Protein AF-A0A3P8T8Y5-F1 (afdb_monomer_lite)

Secondary structure (DSSP, 8-state):
-HHHHHHHHHHHHHHHHTT--HHHHHHHHHSTTTT-SS-TT-HHHHHHHHHHHIIIII---SEEEEES-TT--TTTTTGGGT-SEEEEE-S-HHHHHHHHHHHTT-S--SS---

InterPro domains:
  IPR000940 Methyltransferase, NNMT/PNMT/TEMT [PF01234] (9-114)
  IPR000940 Methyltransferase, NNMT/PNMT/TEMT [PS51681] (13-114)
  IPR000940 Methyltransferase, NNMT/PNMT/TEMT [PTHR10867] (7-114)
  IPR029063 S-adenosyl-L-methionine-dependent methyltransferase superfamily [G3DSA:3.40.50.150] (6-114)
  IPR029063 S-adenosyl-L-methionine-dependent methyltransferase superfamily [SSF53335] (16-109)

Structure (mmCIF, N/CA/C/O backbone):
data_AF-A0A3P8T8Y5-F1
#
_entry.id   AF-A0A3P8T8Y5-F1
#
loop_
_atom_site.group_PDB
_atom_site.id
_atom_site.type_symbol
_atom_site.label_atom_id
_atom_site.label_alt_id
_atom_site.label_comp_id
_atom_site.label_asym_id
_atom_site.label_entity_id
_atom_site.label_seq_id
_atom_site.pdbx_PDB_ins_code
_atom_site.Cartn_x
_atom_site.Cartn_y
_atom_site.Cartn_z
_atom_site.occupancy
_atom_site.B_iso_or_equiv
_atom_site.auth_seq_id
_atom_site.auth_comp_id
_atom_site.auth_asym_id
_atom_site.auth_atom_id
_atom_site.pdbx_PDB_model_num
ATOM 1 N N . MET A 1 1 ? -5.750 -19.459 -29.665 1.00 62.41 1 MET A N 1
ATOM 2 C CA . MET A 1 1 ? -5.231 -18.159 -30.163 1.00 62.41 1 MET A CA 1
ATOM 3 C C . MET A 1 1 ? -5.325 -17.097 -29.069 1.00 62.41 1 MET A C 1
ATOM 5 O O . MET A 1 1 ? -4.353 -16.383 -28.865 1.00 62.41 1 MET A O 1
ATOM 9 N N . GL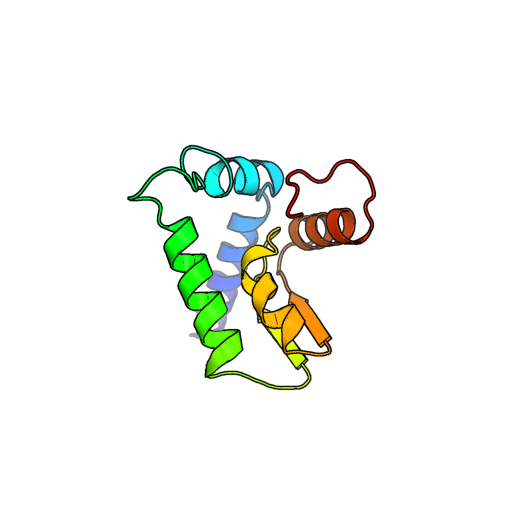U A 1 2 ? -6.429 -17.064 -28.316 1.00 72.75 2 GLU A N 1
ATOM 10 C CA . GLU A 1 2 ? -6.640 -16.181 -27.154 1.00 72.75 2 GLU A CA 1
ATOM 11 C C . GLU A 1 2 ? -5.663 -16.417 -25.993 1.00 72.75 2 GLU A C 1
ATOM 13 O O . GLU A 1 2 ? -5.116 -15.452 -25.469 1.00 72.75 2 GLU A O 1
ATOM 18 N N . ASP A 1 3 ? -5.349 -17.670 -25.645 1.00 76.62 3 ASP A N 1
ATOM 19 C CA . ASP A 1 3 ? -4.395 -17.950 -24.556 1.00 76.62 3 ASP A CA 1
ATOM 20 C C . ASP A 1 3 ? -2.999 -17.392 -24.827 1.00 76.62 3 ASP A C 1
ATOM 22 O O . ASP A 1 3 ? -2.416 -16.737 -23.969 1.00 76.62 3 ASP A O 1
ATOM 26 N N . LYS A 1 4 ? -2.511 -17.533 -26.062 1.00 74.19 4 LYS A N 1
ATOM 27 C CA . LYS A 1 4 ? -1.218 -16.981 -26.482 1.00 74.19 4 LYS A CA 1
ATOM 28 C C . LYS A 1 4 ? -1.213 -15.447 -26.461 1.00 74.19 4 LYS A C 1
ATOM 30 O O . LYS A 1 4 ? -0.201 -14.835 -26.142 1.00 74.19 4 LYS A O 1
ATOM 35 N N . ALA A 1 5 ? -2.340 -14.811 -26.789 1.00 79.31 5 ALA A N 1
ATOM 36 C CA . ALA A 1 5 ? -2.476 -13.358 -26.697 1.00 79.31 5 ALA A CA 1
ATOM 37 C C . ALA A 1 5 ? -2.470 -12.881 -25.233 1.00 79.31 5 ALA A C 1
ATOM 39 O O . ALA A 1 5 ? -1.815 -11.890 -24.912 1.00 79.31 5 ALA A O 1
ATOM 40 N N . ARG A 1 6 ? -3.136 -13.620 -24.338 1.00 82.44 6 ARG A N 1
ATOM 41 C CA . ARG A 1 6 ? -3.140 -13.364 -22.892 1.00 82.44 6 ARG A CA 1
ATOM 42 C C . ARG A 1 6 ? -1.753 -13.548 -22.273 1.00 82.44 6 ARG A C 1
ATOM 44 O O . ARG A 1 6 ? -1.306 -12.672 -21.541 1.00 82.44 6 ARG A O 1
ATOM 51 N N . GLU A 1 7 ? -1.056 -14.633 -22.602 1.00 82.19 7 GLU A N 1
ATOM 52 C CA . GLU A 1 7 ? 0.321 -14.895 -22.157 1.00 82.19 7 GLU A CA 1
ATOM 53 C C . GLU A 1 7 ? 1.278 -13.783 -22.594 1.00 82.19 7 GLU A C 1
ATOM 55 O O . GLU A 1 7 ? 2.044 -13.264 -21.780 1.00 82.19 7 GLU A O 1
ATOM 60 N N . ASN A 1 8 ? 1.174 -13.342 -23.851 1.00 86.25 8 ASN A N 1
ATOM 61 C CA . ASN A 1 8 ? 1.951 -12.213 -24.355 1.00 86.25 8 ASN A CA 1
ATOM 62 C C . ASN A 1 8 ? 1.639 -10.914 -23.593 1.00 86.25 8 ASN A C 1
ATOM 64 O O . ASN A 1 8 ? 2.551 -10.141 -23.303 1.00 86.25 8 ASN A O 1
ATOM 68 N N . GLY A 1 9 ? 0.371 -10.682 -23.235 1.00 88.44 9 GLY A N 1
ATOM 69 C CA . GLY A 1 9 ? -0.041 -9.536 -22.422 1.00 88.44 9 GLY A CA 1
ATOM 70 C C . GLY A 1 9 ? 0.552 -9.560 -21.011 1.00 88.44 9 GLY A C 1
ATOM 71 O O . GLY A 1 9 ? 1.070 -8.547 -20.542 1.00 88.44 9 GLY A O 1
ATOM 72 N N . VAL A 1 10 ? 0.545 -10.724 -20.353 1.00 89.12 10 VAL A N 1
ATOM 73 C CA . VAL A 1 10 ? 1.150 -10.902 -19.021 1.00 89.12 10 VAL A CA 1
ATOM 74 C C . VAL A 1 10 ? 2.662 -10.687 -19.074 1.00 89.12 10 VAL A C 1
ATOM 76 O O . VAL A 1 10 ? 3.205 -9.982 -18.224 1.00 89.12 10 VAL A O 1
ATOM 79 N N . ALA A 1 11 ? 3.342 -11.231 -20.086 1.00 91.38 11 ALA A N 1
ATOM 80 C CA . ALA A 1 11 ? 4.781 -11.047 -20.262 1.00 91.38 11 ALA A CA 1
ATOM 81 C C . ALA A 1 11 ? 5.154 -9.574 -20.511 1.00 91.38 11 ALA A C 1
ATOM 83 O O . ALA A 1 11 ? 6.116 -9.074 -19.926 1.00 91.38 11 ALA A O 1
ATOM 84 N N . ALA A 1 12 ? 4.373 -8.862 -21.330 1.00 92.31 12 ALA A N 1
ATOM 85 C CA . ALA A 1 12 ? 4.576 -7.437 -21.582 1.00 92.31 12 ALA A CA 1
ATOM 86 C C . ALA A 1 12 ? 4.381 -6.598 -20.308 1.00 92.31 12 ALA A C 1
ATOM 88 O O . ALA A 1 12 ? 5.219 -5.754 -19.996 1.00 92.31 12 ALA A O 1
ATOM 89 N N . MET A 1 13 ? 3.325 -6.875 -19.535 1.00 92.38 13 MET A N 1
ATOM 90 C CA . MET A 1 13 ? 3.089 -6.233 -18.239 1.00 92.38 13 MET A CA 1
ATOM 91 C C . MET A 1 13 ? 4.259 -6.482 -17.283 1.00 92.38 13 MET A C 1
ATOM 93 O O . MET A 1 13 ? 4.822 -5.529 -16.745 1.00 92.38 13 MET A O 1
ATOM 97 N N . ALA A 1 14 ? 4.688 -7.739 -17.134 1.00 92.88 14 ALA A N 1
ATOM 98 C CA . ALA A 1 14 ? 5.803 -8.089 -16.261 1.00 92.88 14 ALA A CA 1
ATOM 99 C C . ALA A 1 14 ? 7.081 -7.324 -16.641 1.00 92.88 14 ALA A C 1
ATOM 101 O O . ALA A 1 14 ? 7.755 -6.791 -15.762 1.00 92.88 14 ALA A O 1
ATOM 102 N N . ALA A 1 15 ? 7.378 -7.199 -17.940 1.00 93.19 15 ALA A N 1
ATOM 103 C CA . ALA A 1 15 ? 8.520 -6.432 -18.433 1.00 93.19 15 ALA A CA 1
ATOM 104 C C . ALA A 1 15 ? 8.425 -4.932 -18.095 1.00 93.19 15 ALA A C 1
ATOM 106 O O . ALA A 1 15 ? 9.427 -4.332 -17.705 1.00 93.19 15 ALA A O 1
ATOM 107 N N . CYS A 1 16 ? 7.236 -4.324 -18.185 1.00 93.56 16 CYS A N 1
ATOM 108 C CA . CYS A 1 16 ? 7.031 -2.922 -17.807 1.00 93.56 16 CYS A CA 1
ATOM 109 C C . CYS A 1 16 ? 7.317 -2.664 -16.320 1.00 93.56 16 CYS A C 1
ATOM 111 O O . CYS A 1 16 ? 7.888 -1.629 -15.978 1.00 93.56 16 CYS A O 1
ATOM 113 N N . TYR A 1 17 ? 6.960 -3.605 -15.445 1.00 94.44 17 TYR A N 1
ATOM 114 C CA . TYR A 1 17 ? 7.107 -3.447 -13.997 1.00 94.44 17 TYR A CA 1
ATOM 115 C C . TYR A 1 17 ? 8.488 -3.840 -13.448 1.00 94.44 17 TYR A C 1
ATOM 117 O O . TYR A 1 17 ? 8.771 -3.559 -12.286 1.00 94.44 17 TYR A O 1
ATOM 125 N N . GLN A 1 18 ? 9.387 -4.415 -14.258 1.00 92.50 18 GLN A N 1
ATOM 126 C CA . GLN A 1 18 ? 10.732 -4.810 -13.799 1.00 92.50 18 GLN A CA 1
ATOM 127 C C . GLN A 1 18 ? 11.564 -3.655 -13.224 1.00 92.50 18 GLN A C 1
ATOM 129 O O . GLN A 1 18 ? 12.420 -3.887 -12.377 1.00 92.50 18 GLN A O 1
ATOM 134 N N . LYS A 1 19 ? 11.339 -2.424 -13.694 1.00 93.50 19 LYS A N 1
ATOM 135 C CA . LYS A 1 19 ? 12.076 -1.224 -13.260 1.00 93.50 19 LYS A CA 1
ATOM 136 C C . LYS A 1 19 ? 11.299 -0.376 -12.255 1.00 93.50 19 LYS A C 1
ATOM 138 O O . LYS A 1 19 ? 11.617 0.795 -12.072 1.00 93.50 19 LYS A O 1
ATOM 143 N N . PHE A 1 20 ? 10.241 -0.930 -11.672 1.00 96.75 20 PHE A N 1
ATOM 144 C CA . PHE A 1 20 ? 9.456 -0.224 -10.676 1.00 96.75 20 PHE A CA 1
ATOM 145 C C . PHE A 1 20 ? 10.312 0.066 -9.438 1.00 96.75 20 PHE A C 1
ATOM 147 O O . PHE A 1 20 ? 10.932 -0.840 -8.881 1.00 96.75 20 PHE A O 1
ATOM 154 N N . AS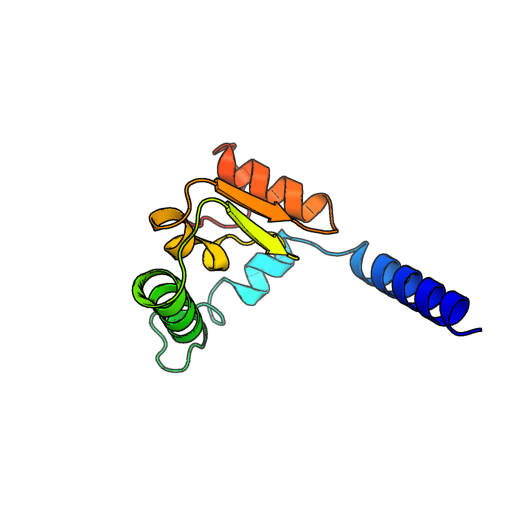P A 1 21 ? 10.313 1.325 -9.011 1.00 96.31 21 ASP A N 1
ATOM 155 C CA . ASP A 1 21 ? 10.999 1.794 -7.812 1.00 96.31 21 ASP A CA 1
ATOM 156 C C . ASP A 1 21 ? 9.951 2.153 -6.740 1.00 96.31 21 ASP A C 1
ATOM 158 O O . ASP A 1 21 ? 9.217 3.138 -6.909 1.00 96.31 21 ASP A O 1
ATOM 162 N N . PRO A 1 22 ? 9.858 1.370 -5.647 1.00 95.88 22 PRO A N 1
ATOM 163 C CA . PRO A 1 22 ? 8.934 1.638 -4.551 1.00 95.88 22 PRO A CA 1
ATOM 164 C C . PRO A 1 22 ? 9.126 3.010 -3.908 1.00 95.88 22 PRO A C 1
ATOM 166 O O . PRO A 1 22 ? 8.137 3.687 -3.635 1.00 95.88 22 PRO A O 1
ATOM 169 N N . ALA A 1 23 ? 10.370 3.449 -3.707 1.00 93.56 23 ALA A N 1
ATOM 170 C CA . ALA A 1 23 ? 10.664 4.712 -3.041 1.00 93.56 23 ALA A CA 1
ATOM 171 C C . ALA A 1 23 ? 10.218 5.892 -3.911 1.00 93.56 23 ALA A C 1
ATOM 173 O O . ALA A 1 23 ? 9.511 6.784 -3.439 1.00 93.56 23 ALA A O 1
ATOM 174 N N . ALA A 1 24 ? 10.537 5.853 -5.208 1.00 95.31 24 ALA A N 1
ATOM 175 C CA . ALA A 1 24 ? 10.082 6.868 -6.155 1.00 95.31 24 ALA A CA 1
ATOM 176 C C . ALA A 1 24 ? 8.547 6.892 -6.276 1.00 95.31 24 ALA A C 1
ATOM 178 O O . ALA A 1 24 ? 7.939 7.964 -6.333 1.00 95.31 24 ALA A O 1
ATOM 179 N N . TYR A 1 25 ? 7.902 5.720 -6.278 1.00 95.69 25 TYR A N 1
ATOM 180 C CA . TYR A 1 25 ? 6.443 5.615 -6.294 1.00 95.69 25 TYR A CA 1
ATOM 181 C C . TYR A 1 25 ? 5.803 6.216 -5.035 1.00 95.69 25 TYR A C 1
ATOM 183 O O . TYR A 1 25 ? 4.822 6.964 -5.147 1.00 95.69 25 TYR A O 1
ATOM 191 N N . LEU A 1 26 ? 6.359 5.918 -3.856 1.00 94.12 26 LEU A N 1
ATOM 192 C CA . LEU A 1 26 ? 5.902 6.449 -2.573 1.00 94.12 26 LEU A CA 1
ATOM 193 C C . LEU A 1 26 ? 6.067 7.963 -2.510 1.00 94.12 26 LEU A C 1
ATOM 195 O O . LEU A 1 26 ? 5.093 8.675 -2.264 1.00 94.12 26 LEU A O 1
ATOM 199 N N . GLN A 1 27 ? 7.262 8.454 -2.835 1.00 92.75 27 GLN A N 1
ATOM 200 C CA . GLN A 1 27 ? 7.564 9.878 -2.875 1.00 92.75 27 GLN A CA 1
ATOM 201 C C . GLN A 1 27 ? 6.605 10.616 -3.809 1.00 92.75 27 GLN A C 1
ATOM 203 O O . GLN A 1 27 ? 6.032 11.634 -3.434 1.00 92.75 27 GLN A O 1
ATOM 208 N N . TYR A 1 28 ? 6.373 10.094 -5.012 1.00 92.38 28 TYR A N 1
ATOM 209 C CA . TYR A 1 28 ? 5.538 10.776 -5.992 1.00 92.38 28 TYR A CA 1
ATOM 210 C C . TYR A 1 28 ? 4.062 10.858 -5.584 1.00 92.38 28 TYR A C 1
ATOM 212 O O . TYR A 1 28 ? 3.419 11.876 -5.835 1.00 92.38 28 TYR A O 1
ATOM 220 N N . ASN A 1 29 ? 3.504 9.798 -4.989 1.00 90.56 29 ASN A N 1
ATOM 221 C CA . ASN A 1 29 ? 2.059 9.688 -4.755 1.00 90.56 29 ASN A CA 1
ATOM 222 C C . ASN A 1 29 ? 1.619 10.019 -3.329 1.00 90.56 29 ASN A C 1
ATOM 224 O O . ASN A 1 29 ? 0.508 10.521 -3.152 1.00 90.56 29 ASN A O 1
ATOM 228 N N . TYR A 1 30 ? 2.461 9.734 -2.339 1.00 89.38 30 TYR A N 1
ATOM 229 C CA . TYR A 1 30 ? 2.094 9.742 -0.923 1.00 89.38 30 TYR A CA 1
ATOM 230 C C . TYR A 1 30 ? 2.863 10.786 -0.110 1.00 89.38 30 TYR A C 1
ATOM 232 O O . TYR A 1 30 ? 2.838 10.756 1.114 1.00 89.38 30 TYR A O 1
ATOM 240 N N . THR A 1 31 ? 3.471 11.765 -0.783 1.00 88.50 31 THR A N 1
ATOM 241 C CA . THR A 1 31 ? 4.000 12.978 -0.149 1.00 88.50 31 THR A CA 1
ATOM 242 C C . THR A 1 31 ? 3.351 14.234 -0.752 1.00 88.50 31 THR A C 1
ATOM 244 O O . THR A 1 31 ? 2.692 14.158 -1.806 1.00 88.50 31 THR A O 1
ATOM 247 N N . PRO A 1 32 ? 3.462 15.407 -0.101 1.00 86.88 32 PRO A N 1
ATOM 248 C CA . PRO A 1 32 ? 3.007 16.661 -0.685 1.00 86.88 32 PRO A CA 1
ATOM 249 C C . PRO A 1 32 ? 3.675 16.934 -2.046 1.00 86.88 32 PRO A C 1
ATOM 251 O O . PRO A 1 32 ? 4.865 16.677 -2.214 1.00 86.88 32 PRO A O 1
ATOM 254 N N . PRO A 1 33 ? 2.938 17.472 -3.034 1.00 87.19 33 PRO A N 1
ATO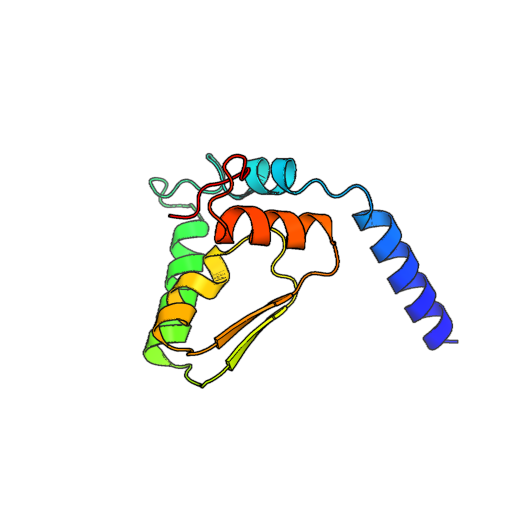M 255 C CA . PRO A 1 33 ? 1.595 18.037 -2.920 1.00 87.19 33 PRO A CA 1
ATOM 256 C C . PRO A 1 33 ? 0.460 17.030 -3.167 1.00 87.19 33 PRO A C 1
ATOM 258 O O . PRO A 1 33 ? -0.704 17.421 -3.140 1.00 87.19 33 PRO A O 1
ATOM 261 N N . ARG A 1 34 ? 0.727 15.759 -3.486 1.00 83.88 34 ARG A N 1
ATOM 262 C CA . ARG A 1 34 ? -0.353 14.814 -3.827 1.00 83.88 34 ARG A CA 1
ATOM 263 C C . ARG A 1 34 ? -1.105 14.330 -2.597 1.00 83.88 34 ARG A C 1
ATOM 265 O O . ARG A 1 34 ? -2.330 14.417 -2.579 1.00 83.88 34 ARG A O 1
ATOM 272 N N . ALA A 1 35 ? -0.371 13.898 -1.579 1.00 84.94 35 ALA A N 1
ATOM 273 C CA . ALA A 1 35 ? -0.922 13.491 -0.293 1.00 84.94 35 ALA A CA 1
ATOM 274 C C . ALA A 1 35 ? -0.759 14.599 0.747 1.00 84.94 35 ALA A C 1
ATOM 276 O O . ALA A 1 35 ? -0.091 14.443 1.763 1.00 84.94 35 ALA A O 1
ATOM 277 N N . ASP A 1 36 ? -1.363 15.747 0.456 1.00 86.12 36 ASP A N 1
ATOM 278 C CA . ASP A 1 36 ? -1.494 16.834 1.420 1.00 86.12 36 ASP A CA 1
ATOM 279 C C . ASP A 1 36 ? -2.864 16.734 2.105 1.00 86.12 36 ASP A C 1
ATOM 281 O O . ASP A 1 36 ? -3.900 16.836 1.443 1.00 86.12 36 ASP A O 1
ATOM 285 N N . PHE A 1 37 ? -2.867 16.498 3.417 1.00 82.50 37 PHE A N 1
ATOM 286 C CA . PHE A 1 37 ? -4.081 16.405 4.234 1.00 82.50 37 PHE A CA 1
ATOM 287 C C . PHE A 1 37 ? -4.654 17.773 4.617 1.00 82.50 37 PHE A C 1
ATOM 289 O O . PHE A 1 37 ? -5.833 17.865 4.955 1.00 82.50 37 PHE A O 1
ATOM 296 N N . ALA A 1 38 ? -3.856 18.842 4.549 1.00 86.00 38 ALA A N 1
ATOM 297 C CA . ALA A 1 38 ? -4.321 20.201 4.812 1.00 86.00 38 ALA A CA 1
ATOM 298 C C . ALA A 1 38 ? -5.082 20.788 3.611 1.00 86.00 38 ALA A C 1
ATOM 300 O O . ALA A 1 38 ? -5.872 21.727 3.755 1.00 86.00 38 ALA A O 1
ATOM 301 N N . ARG A 1 39 ? -4.864 20.236 2.412 1.00 85.25 39 ARG A N 1
ATOM 302 C CA . ARG A 1 39 ? -5.463 20.730 1.174 1.00 85.25 39 ARG A CA 1
ATOM 303 C C . ARG A 1 39 ? -6.868 20.157 0.948 1.00 85.25 39 ARG A C 1
ATOM 305 O O . ARG A 1 39 ? -7.058 18.948 0.848 1.00 85.25 39 ARG A O 1
ATOM 312 N N . LYS A 1 40 ? -7.862 21.040 0.799 1.00 80.62 40 LYS A N 1
ATOM 313 C CA . LYS A 1 40 ? -9.292 20.672 0.699 1.00 80.62 40 LYS A CA 1
ATOM 314 C C . LYS A 1 40 ? -9.684 19.900 -0.566 1.00 80.62 40 LYS A C 1
ATOM 316 O O . LYS A 1 40 ? -10.659 19.162 -0.533 1.00 80.62 40 LYS A O 1
ATOM 321 N N . ASP A 1 41 ? -8.969 20.086 -1.669 1.00 84.19 41 ASP A N 1
ATOM 322 C CA . ASP A 1 41 ? -9.189 19.386 -2.946 1.00 84.19 41 ASP A CA 1
ATOM 323 C C . ASP A 1 41 ? -8.318 18.119 -3.081 1.00 84.19 41 ASP A C 1
ATOM 325 O O . ASP A 1 41 ? -8.285 17.481 -4.133 1.00 84.19 41 ASP A O 1
ATOM 329 N N . SER A 1 42 ? -7.594 17.739 -2.023 1.00 84.31 42 SER A N 1
ATOM 330 C CA . SER A 1 42 ? -6.834 16.496 -1.985 1.00 84.31 42 SER A CA 1
ATOM 331 C C . SER A 1 42 ? -7.763 15.287 -2.007 1.00 84.31 42 SER A C 1
ATOM 333 O O . SER A 1 42 ? -8.718 15.191 -1.238 1.00 84.31 42 SER A O 1
ATOM 335 N N . ILE A 1 43 ? -7.450 14.315 -2.862 1.00 85.81 43 ILE A N 1
ATOM 336 C CA . ILE A 1 43 ? -8.211 13.064 -2.949 1.00 85.81 43 ILE A CA 1
ATOM 337 C C . ILE A 1 43 ? -7.897 12.101 -1.794 1.00 85.81 43 ILE A C 1
ATOM 339 O O . ILE A 1 43 ? -8.656 11.166 -1.545 1.00 85.81 43 ILE A O 1
ATOM 343 N N . VAL A 1 44 ? -6.783 12.306 -1.084 1.00 87.50 44 VAL A N 1
ATOM 344 C CA . VAL A 1 44 ? -6.310 11.373 -0.051 1.00 87.50 44 VAL A CA 1
ATOM 345 C C . VAL A 1 44 ? -7.264 11.299 1.149 1.00 87.50 44 VAL A C 1
ATOM 347 O O . VAL A 1 44 ? -7.692 10.184 1.456 1.00 87.50 44 VAL A O 1
ATOM 350 N N . PRO A 1 45 ? -7.702 12.418 1.767 1.00 89.44 45 PRO A N 1
ATOM 351 C CA . PRO A 1 45 ? -8.692 12.368 2.846 1.00 89.44 45 PRO A CA 1
ATOM 352 C C . PRO A 1 45 ? -10.003 11.694 2.428 1.00 89.44 45 PRO A C 1
ATOM 354 O O . PRO A 1 45 ? -10.558 10.898 3.181 1.00 89.44 45 PRO A O 1
ATOM 357 N N . TRP A 1 46 ? -10.474 11.959 1.203 1.00 90.25 46 TRP A N 1
ATOM 358 C CA . TRP A 1 46 ? -11.683 11.323 0.677 1.00 90.25 46 TRP A CA 1
ATOM 359 C C . TRP A 1 46 ? -11.517 9.805 0.547 1.00 90.25 46 TRP A C 1
ATOM 361 O O . TRP A 1 46 ? -12.377 9.052 1.004 1.00 90.25 46 TRP A O 1
ATOM 371 N N . LYS A 1 47 ? -10.390 9.347 -0.015 1.00 92.00 47 LYS A N 1
ATOM 372 C CA . LYS A 1 47 ? -10.097 7.918 -0.178 1.00 92.00 47 LYS A CA 1
ATOM 373 C C . LYS A 1 47 ? -10.081 7.196 1.174 1.00 92.00 47 LYS A C 1
ATOM 375 O O . LYS A 1 47 ? -10.694 6.140 1.307 1.00 92.00 47 LYS A O 1
ATOM 380 N N . LEU A 1 48 ? -9.432 7.788 2.176 1.00 93.12 48 LEU A N 1
ATOM 381 C CA . LEU A 1 48 ? -9.364 7.231 3.528 1.00 93.12 48 LEU A CA 1
ATOM 382 C C . LEU A 1 48 ? -10.734 7.201 4.210 1.00 93.12 48 LEU A C 1
ATOM 384 O O . LEU A 1 48 ? -11.091 6.189 4.799 1.00 93.12 48 LEU A O 1
ATOM 388 N N . ALA A 1 49 ? -11.540 8.256 4.066 1.00 93.56 49 ALA A N 1
ATOM 389 C CA . ALA A 1 49 ? -12.893 8.294 4.621 1.00 93.56 49 ALA A CA 1
ATOM 390 C C . ALA A 1 49 ? -13.831 7.251 3.987 1.00 93.56 49 ALA A C 1
ATOM 392 O O . ALA A 1 49 ? -14.733 6.737 4.647 1.00 93.56 49 ALA A O 1
ATOM 393 N N . CYS A 1 50 ? -13.656 6.938 2.701 1.00 95.38 50 CYS A N 1
ATOM 394 C CA . CYS A 1 50 ? -14.394 5.859 2.045 1.00 95.38 50 CYS A CA 1
ATOM 395 C C . CYS A 1 50 ? -14.002 4.483 2.591 1.00 95.38 50 CYS A C 1
ATOM 397 O O . CYS A 1 50 ? -14.888 3.704 2.927 1.00 95.38 50 CYS A O 1
ATOM 399 N N . LEU A 1 51 ? -12.701 4.206 2.713 1.00 95.75 51 LEU A N 1
ATOM 400 C CA . LEU A 1 51 ? -12.209 2.939 3.261 1.00 95.75 51 LEU A CA 1
ATOM 401 C C . LEU A 1 51 ? -12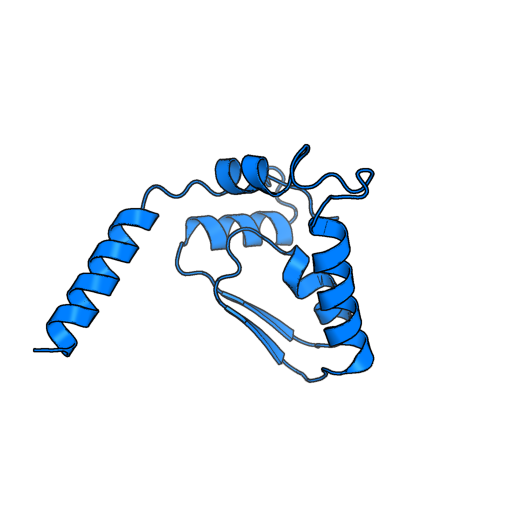.632 2.756 4.719 1.00 95.75 51 LEU A C 1
ATOM 403 O O . LEU A 1 51 ? -13.133 1.696 5.073 1.00 95.75 51 LEU A O 1
ATOM 407 N N . HIS A 1 52 ? -12.487 3.803 5.534 1.00 95.88 52 HIS A N 1
ATOM 408 C CA . HIS A 1 52 ? -12.886 3.779 6.935 1.00 95.88 52 HIS A CA 1
ATOM 409 C C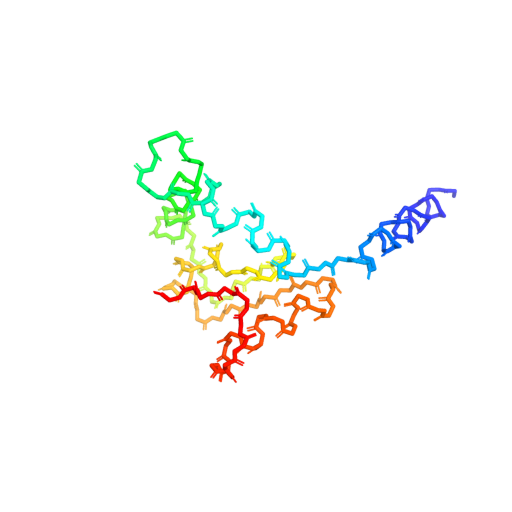 . HIS A 1 52 ? -14.353 3.386 7.089 1.00 95.88 52 HIS A C 1
ATOM 411 O O . HIS A 1 52 ? -14.634 2.379 7.725 1.00 95.88 52 HIS A O 1
ATOM 417 N N . ARG A 1 53 ? -15.262 4.105 6.416 1.00 96.44 53 ARG A N 1
ATOM 418 C CA . ARG A 1 53 ? -16.701 3.807 6.468 1.00 96.44 53 ARG A CA 1
ATOM 419 C C . ARG A 1 53 ? -17.018 2.390 6.007 1.00 96.44 53 ARG A C 1
ATOM 421 O O . ARG A 1 53 ? -17.745 1.688 6.695 1.00 96.44 53 ARG A O 1
ATOM 428 N N . ALA A 1 54 ? -16.436 1.951 4.889 1.00 95.25 54 ALA A N 1
ATOM 429 C CA . ALA A 1 54 ? -16.678 0.604 4.377 1.00 95.25 54 ALA A CA 1
ATOM 430 C C . ALA A 1 54 ? -16.294 -0.476 5.403 1.00 95.25 54 ALA A C 1
ATOM 432 O O . ALA A 1 54 ? -17.064 -1.406 5.629 1.00 95.25 54 ALA A O 1
ATOM 433 N N . PHE A 1 55 ? -15.135 -0.338 6.055 1.00 95.56 55 PHE A N 1
ATOM 434 C CA . PHE A 1 55 ? -14.695 -1.293 7.071 1.00 95.56 55 PHE A CA 1
ATOM 435 C C . PHE A 1 55 ? -15.496 -1.198 8.373 1.00 95.56 55 PHE A C 1
ATOM 437 O O . PHE A 1 55 ? -15.765 -2.224 8.981 1.00 95.56 55 PHE A O 1
ATOM 444 N N . THR A 1 56 ? -15.904 -0.006 8.810 1.00 91.31 56 THR A N 1
ATOM 445 C CA . THR A 1 56 ? -16.590 0.145 10.103 1.00 91.31 56 THR A CA 1
ATOM 446 C C . THR A 1 56 ? -18.096 -0.085 10.047 1.00 91.31 56 THR A C 1
ATOM 448 O O . THR A 1 56 ? -18.690 -0.392 11.078 1.00 91.31 56 THR A O 1
ATOM 451 N N . GLU A 1 57 ? -18.728 0.107 8.889 1.00 94.62 57 GLU A N 1
ATOM 452 C CA . GLU A 1 57 ? -20.192 0.073 8.761 1.00 94.62 57 GLU A CA 1
ATOM 453 C C . GLU A 1 57 ? -20.694 -1.181 8.034 1.00 94.62 57 GLU A C 1
ATOM 455 O O . GLU A 1 57 ? -21.686 -1.770 8.460 1.00 94.62 57 GLU A O 1
ATOM 460 N N . ASP A 1 58 ? -20.005 -1.622 6.976 1.00 92.19 58 ASP A N 1
ATOM 461 C CA . ASP A 1 58 ? -20.578 -2.574 6.013 1.00 92.19 58 ASP A CA 1
ATOM 462 C C . ASP A 1 58 ? -19.843 -3.920 5.931 1.00 92.19 58 ASP A C 1
ATOM 464 O O . ASP A 1 58 ? -20.429 -4.927 5.523 1.00 92.19 58 ASP A O 1
ATOM 468 N N . VAL A 1 59 ? -18.552 -3.964 6.274 1.00 92.50 59 VAL A N 1
ATOM 469 C CA . VAL A 1 59 ? -17.680 -5.108 5.969 1.00 92.50 59 VAL A CA 1
ATOM 470 C C . VAL A 1 59 ? -17.053 -5.675 7.237 1.00 92.50 59 VAL A C 1
ATOM 472 O O . VAL A 1 59 ? -16.357 -4.976 7.956 1.00 92.50 59 VAL A O 1
ATOM 475 N N . SER A 1 60 ? -17.226 -6.978 7.474 1.00 93.00 60 SER A N 1
ATOM 476 C CA . SER A 1 60 ? -16.575 -7.701 8.574 1.00 93.00 60 SER A CA 1
ATOM 477 C C . SER A 1 60 ? -16.173 -9.117 8.163 1.00 93.00 60 SER A C 1
ATOM 479 O O . SER A 1 60 ? -16.661 -9.657 7.167 1.00 93.00 60 SER A O 1
ATOM 481 N N . GLY A 1 61 ? -15.267 -9.725 8.925 1.00 94.69 61 GLY A N 1
ATOM 482 C CA . GLY A 1 61 ? -14.820 -11.095 8.704 1.00 94.69 61 GLY A CA 1
ATOM 483 C C . GLY A 1 61 ? -13.546 -11.417 9.476 1.00 94.69 61 GLY A C 1
ATOM 484 O O . GLY A 1 61 ? -13.021 -10.590 10.211 1.00 94.69 61 GLY A O 1
ATOM 485 N N . ASP A 1 62 ? -13.039 -12.635 9.299 1.00 97.00 62 ASP A N 1
ATOM 486 C CA . ASP A 1 62 ? -11.821 -13.087 9.985 1.00 97.00 62 ASP A CA 1
ATOM 487 C C . ASP A 1 62 ? -10.540 -12.756 9.198 1.00 97.00 62 ASP A C 1
ATOM 489 O O . ASP A 1 62 ? -9.509 -12.411 9.775 1.00 97.00 62 ASP A O 1
ATOM 493 N N . LEU A 1 63 ? -10.616 -12.818 7.864 1.00 97.69 63 LEU A N 1
ATOM 494 C CA . LEU A 1 63 ? -9.481 -12.666 6.957 1.00 97.69 63 LEU A CA 1
ATOM 495 C C . LEU A 1 63 ? -9.759 -11.622 5.869 1.00 97.69 63 LEU A C 1
ATOM 497 O O . LEU A 1 63 ? -10.709 -11.767 5.099 1.00 97.69 63 LEU A O 1
ATOM 501 N N . LEU A 1 64 ? -8.862 -10.644 5.747 1.00 97.81 64 LEU A N 1
ATOM 502 C CA . LEU A 1 64 ? -8.786 -9.698 4.635 1.00 97.81 64 LEU A CA 1
ATOM 503 C C . LEU A 1 64 ? -7.573 -10.023 3.755 1.00 97.81 64 LEU A C 1
ATOM 505 O O . LEU A 1 64 ? -6.463 -10.198 4.258 1.00 97.81 64 LEU A O 1
ATOM 509 N N . VAL A 1 65 ? -7.770 -10.082 2.437 1.00 98.06 65 VAL A N 1
ATOM 510 C CA . VAL A 1 65 ? -6.682 -10.243 1.461 1.00 98.06 65 VAL A CA 1
ATOM 511 C C . VAL A 1 65 ? -6.652 -9.019 0.555 1.00 98.06 65 VAL A C 1
ATOM 513 O O . VAL A 1 65 ? -7.579 -8.802 -0.221 1.00 98.06 65 VAL A O 1
ATOM 516 N N . ASP A 1 66 ? -5.585 -8.233 0.657 1.00 98.06 66 ASP A N 1
ATOM 517 C CA . ASP A 1 66 ? -5.335 -7.083 -0.207 1.00 98.06 66 ASP A CA 1
ATOM 518 C C . ASP A 1 66 ? -4.557 -7.519 -1.455 1.00 98.06 66 ASP A C 1
ATOM 520 O O . ASP A 1 66 ? -3.522 -8.191 -1.367 1.00 98.06 66 ASP A O 1
ATOM 524 N N . ILE A 1 67 ? -5.080 -7.170 -2.629 1.00 98.06 67 ILE A N 1
ATOM 525 C CA . ILE A 1 67 ? -4.575 -7.628 -3.925 1.00 98.06 67 ILE A CA 1
ATOM 526 C C . ILE A 1 67 ? -3.866 -6.484 -4.636 1.00 98.06 67 ILE A C 1
ATOM 528 O O . ILE A 1 67 ? -4.507 -5.543 -5.095 1.00 98.06 67 ILE A O 1
ATOM 532 N N . GLY A 1 68 ? -2.547 -6.606 -4.792 1.00 97.19 68 GLY A N 1
ATOM 533 C CA . GLY A 1 68 ? -1.737 -5.550 -5.397 1.00 97.19 68 GLY A CA 1
ATOM 534 C C . GLY A 1 68 ? -1.516 -4.389 -4.433 1.00 97.19 68 GLY A C 1
ATOM 535 O O . GLY A 1 68 ? -1.698 -3.231 -4.805 1.00 97.19 68 GLY A O 1
ATOM 536 N N . SER A 1 69 ? -1.116 -4.713 -3.203 1.00 97.56 69 SER A N 1
ATOM 537 C CA . SER A 1 69 ? -0.829 -3.759 -2.132 1.00 97.56 69 SER A CA 1
ATOM 538 C C . SER A 1 69 ? 0.221 -2.720 -2.518 1.00 97.56 69 SER A C 1
ATOM 540 O O . SER A 1 69 ? 0.276 -1.645 -1.922 1.00 97.56 69 SER A O 1
ATOM 542 N N . GLY A 1 70 ? 1.098 -3.032 -3.478 1.00 97.25 70 GLY A N 1
ATOM 543 C CA . GLY A 1 70 ? 2.273 -2.224 -3.750 1.00 97.25 70 GLY A CA 1
ATOM 544 C C . GLY A 1 70 ? 3.136 -2.082 -2.491 1.00 97.25 70 GLY A C 1
ATOM 545 O O . GLY A 1 70 ? 3.171 -2.983 -1.652 1.00 97.25 70 GLY A O 1
ATOM 546 N N . PRO A 1 71 ? 3.841 -0.955 -2.336 1.00 96.69 71 PRO A N 1
ATOM 547 C CA . PRO A 1 71 ? 4.584 -0.647 -1.121 1.00 96.69 71 PRO A CA 1
ATOM 548 C C . PRO A 1 71 ? 3.743 0.137 -0.090 1.00 96.69 71 PRO A C 1
ATOM 550 O O . PRO A 1 71 ? 4.300 0.931 0.667 1.00 96.69 71 PRO A O 1
ATOM 553 N N . THR A 1 72 ? 2.406 0.003 -0.086 1.00 95.81 72 THR A N 1
ATOM 554 C CA . THR A 1 72 ? 1.509 0.868 0.706 1.00 95.81 72 THR A CA 1
ATOM 555 C C . THR A 1 72 ? 0.656 0.117 1.721 1.00 95.81 72 THR A C 1
ATOM 557 O O . THR A 1 72 ? 0.305 -1.042 1.512 1.00 95.81 72 THR A O 1
ATOM 560 N N . LEU A 1 73 ? 0.277 0.814 2.801 1.00 94.19 73 LEU A N 1
ATOM 561 C CA . LEU A 1 73 ? -0.540 0.262 3.893 1.00 94.19 73 LEU A CA 1
ATOM 562 C C . LEU A 1 73 ? -1.859 0.999 4.136 1.00 94.19 73 LEU A C 1
ATOM 564 O O . LEU A 1 73 ? -2.764 0.437 4.751 1.00 94.19 73 LEU A O 1
ATOM 568 N N . TYR A 1 74 ? -2.004 2.231 3.638 1.00 92.88 74 TYR A N 1
ATOM 569 C CA . TYR A 1 74 ? -3.162 3.081 3.936 1.00 92.88 74 TYR A CA 1
ATOM 570 C C . TYR A 1 74 ? -4.513 2.414 3.640 1.00 92.88 74 TYR A C 1
ATOM 572 O O . TYR A 1 74 ? -5.511 2.710 4.294 1.00 92.88 74 TYR A O 1
ATOM 580 N N . GLN A 1 75 ? -4.549 1.527 2.642 1.00 95.06 75 GLN A N 1
ATOM 581 C CA . GLN A 1 75 ? -5.766 0.885 2.171 1.00 95.06 75 GLN A CA 1
ATOM 582 C C . GLN A 1 75 ? -6.327 -0.163 3.139 1.00 95.06 75 GLN A C 1
ATOM 584 O O . GLN A 1 75 ? -7.518 -0.455 3.075 1.00 95.06 75 GLN A O 1
ATOM 589 N N . VAL A 1 76 ? -5.502 -0.695 4.047 1.00 95.56 76 VAL A N 1
ATOM 590 C CA . VAL A 1 76 ? -5.921 -1.700 5.036 1.00 95.56 76 VAL A CA 1
ATOM 591 C C . VAL A 1 76 ? -6.023 -1.153 6.459 1.00 95.56 76 VAL A C 1
ATOM 593 O O . VAL A 1 76 ? -6.544 -1.856 7.315 1.00 95.56 76 VAL A O 1
ATOM 596 N N . LEU A 1 77 ? -5.591 0.091 6.719 1.00 93.50 77 LEU A N 1
ATOM 597 C CA . LEU A 1 77 ? -5.483 0.640 8.082 1.00 93.50 77 LEU A CA 1
ATOM 598 C C . LEU A 1 77 ? -6.777 0.507 8.894 1.00 93.50 77 LEU A C 1
ATOM 600 O O . LEU A 1 77 ? -6.752 -0.025 9.995 1.00 93.50 77 LEU A O 1
ATOM 604 N N . SER A 1 78 ? -7.921 0.936 8.351 1.00 94.62 78 SER A N 1
ATOM 605 C CA . SER A 1 78 ? -9.205 0.786 9.057 1.00 94.62 78 SER A CA 1
ATOM 606 C C . SER A 1 78 ? -9.713 -0.657 9.098 1.00 94.62 78 SER A C 1
ATOM 608 O O . SER A 1 78 ? -10.483 -1.000 9.985 1.00 94.62 78 SER A O 1
ATOM 610 N N . GLY A 1 79 ? -9.279 -1.507 8.165 1.00 94.62 79 GLY A N 1
ATOM 611 C CA . GLY A 1 79 ? -9.616 -2.929 8.168 1.00 94.62 79 GLY A CA 1
ATOM 612 C C . GLY A 1 79 ? -8.919 -3.699 9.292 1.00 94.62 79 GLY A C 1
ATOM 613 O O . GLY A 1 79 ? -9.473 -4.680 9.780 1.00 94.62 79 GLY A O 1
ATOM 614 N N . CYS A 1 80 ? -7.752 -3.243 9.756 1.00 93.38 80 CYS A N 1
ATOM 615 C CA . CYS A 1 80 ? -7.027 -3.870 10.866 1.00 93.38 80 CYS A CA 1
ATOM 616 C C . CYS A 1 80 ? -7.812 -3.872 12.190 1.00 93.38 80 CYS A C 1
ATOM 618 O O . CYS A 1 80 ? -7.575 -4.739 13.023 1.00 93.38 80 CYS A O 1
ATOM 620 N N . GLU A 1 81 ? -8.765 -2.954 12.370 1.00 92.31 81 GLU A N 1
ATOM 621 C CA . GLU A 1 81 ? -9.633 -2.905 13.559 1.00 92.31 81 GLU A CA 1
ATOM 622 C C . GLU A 1 81 ? -10.772 -3.938 13.518 1.00 92.31 81 GLU A C 1
ATOM 624 O O . GLU A 1 81 ? -11.448 -4.175 14.518 1.00 92.31 81 GLU A O 1
ATOM 629 N N . VAL A 1 82 ? -11.017 -4.535 12.349 1.00 94.75 82 VAL A N 1
ATOM 630 C CA . VAL A 1 82 ? -12.200 -5.366 12.082 1.00 94.75 82 VAL A CA 1
ATOM 631 C C . VAL A 1 82 ? -11.821 -6.806 11.753 1.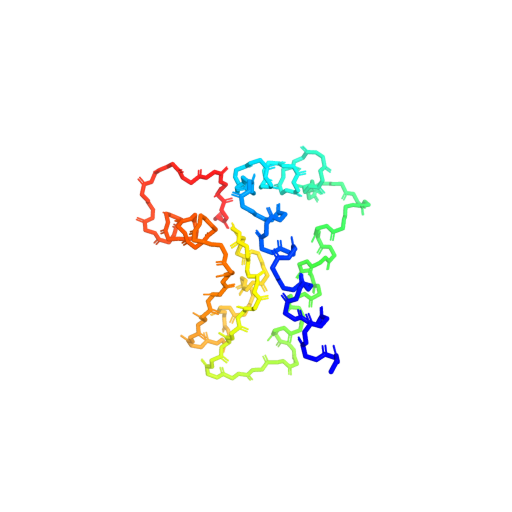00 94.75 82 VAL A C 1
ATOM 633 O O . VAL A 1 82 ? -12.551 -7.732 12.102 1.00 94.75 82 VAL A O 1
ATOM 636 N N . PHE A 1 83 ? -10.681 -7.006 11.091 1.00 96.88 83 PHE A N 1
ATOM 637 C CA . PHE A 1 83 ? -10.202 -8.312 10.656 1.00 96.88 83 PHE A CA 1
ATOM 638 C C . PHE A 1 83 ? -9.059 -8.812 11.536 1.00 96.88 83 PHE A C 1
ATOM 640 O O . PHE A 1 83 ? -8.048 -8.136 11.704 1.00 96.88 83 PHE A O 1
ATOM 647 N N . ASN A 1 84 ? -9.163 -10.058 12.006 1.00 96.25 84 ASN A N 1
ATOM 648 C CA . ASN A 1 84 ? -8.120 -10.693 12.818 1.00 96.25 84 ASN A CA 1
ATOM 649 C C . ASN A 1 84 ? -6.832 -10.960 12.028 1.00 96.25 84 ASN A C 1
ATOM 651 O O . ASN A 1 84 ? -5.742 -11.028 12.599 1.00 96.25 84 ASN A O 1
ATOM 655 N N . LYS A 1 85 ? -6.952 -11.164 10.713 1.00 97.56 85 LYS A N 1
ATOM 656 C CA . LYS A 1 85 ? -5.820 -11.442 9.834 1.00 97.56 85 LYS A CA 1
ATOM 657 C C . LYS A 1 85 ? -5.905 -10.624 8.555 1.00 97.56 85 LYS A C 1
ATOM 659 O O . LYS A 1 85 ? -6.904 -10.668 7.844 1.00 97.56 85 LYS A O 1
ATOM 664 N N . VAL A 1 86 ? -4.802 -9.964 8.216 1.00 97.06 86 VAL A N 1
ATOM 665 C CA . VAL A 1 86 ? -4.634 -9.239 6.952 1.00 97.06 86 VAL A CA 1
ATOM 666 C C . VAL A 1 86 ? -3.475 -9.855 6.172 1.00 97.06 86 VAL A C 1
ATOM 668 O O . VAL A 1 86 ? -2.384 -10.049 6.709 1.00 97.06 86 VAL A O 1
ATOM 671 N N . ILE A 1 87 ? -3.709 -10.195 4.905 1.00 97.62 87 ILE A N 1
ATOM 672 C CA . ILE A 1 87 ? -2.685 -10.667 3.970 1.00 97.62 87 ILE A CA 1
ATOM 673 C C . ILE A 1 87 ? -2.499 -9.604 2.895 1.00 97.62 87 ILE A C 1
ATOM 675 O O . ILE A 1 87 ? -3.406 -9.347 2.110 1.00 97.62 87 ILE A O 1
ATOM 679 N N . LEU A 1 88 ? -1.300 -9.034 2.840 1.00 98.06 88 LEU A N 1
ATOM 680 C CA . LEU A 1 88 ? -0.880 -8.128 1.776 1.00 98.06 88 LEU A CA 1
ATOM 681 C C . LEU A 1 88 ? -0.223 -8.934 0.660 1.00 98.06 88 LEU A C 1
ATOM 683 O O . LEU A 1 88 ? 0.624 -9.797 0.920 1.00 98.06 88 LEU A O 1
ATOM 687 N N . THR A 1 89 ? -0.602 -8.663 -0.584 1.00 98.31 89 THR A N 1
ATOM 688 C CA . THR A 1 89 ? -0.058 -9.367 -1.747 1.00 98.31 89 THR A CA 1
ATOM 689 C C . THR A 1 89 ? 0.406 -8.374 -2.794 1.00 98.31 89 THR A C 1
ATOM 691 O O . THR A 1 89 ? -0.260 -7.385 -3.074 1.00 98.31 89 THR A O 1
ATOM 694 N N . ASP A 1 90 ? 1.547 -8.651 -3.413 1.00 98.25 90 ASP A N 1
ATOM 695 C CA . ASP A 1 90 ? 2.019 -7.868 -4.547 1.00 98.25 90 ASP A CA 1
ATOM 696 C C . ASP A 1 90 ? 2.811 -8.753 -5.504 1.00 98.25 90 ASP A C 1
ATOM 698 O O . ASP A 1 90 ? 3.460 -9.714 -5.077 1.00 98.25 90 ASP A O 1
ATOM 702 N N . PHE A 1 91 ? 2.768 -8.425 -6.795 1.00 96.50 91 PHE A N 1
ATOM 703 C CA . PHE A 1 91 ? 3.526 -9.130 -7.826 1.00 96.50 91 PHE A CA 1
ATOM 704 C C . PHE A 1 91 ? 5.036 -8.931 -7.643 1.00 96.50 91 PHE A C 1
ATOM 706 O O . PHE A 1 91 ? 5.816 -9.885 -7.734 1.00 96.50 91 PHE A O 1
ATOM 713 N N . LEU A 1 92 ? 5.457 -7.709 -7.314 1.00 96.75 92 LEU A N 1
ATOM 714 C CA . LEU A 1 92 ? 6.859 -7.333 -7.248 1.00 96.75 92 LEU A CA 1
ATOM 715 C C . LEU A 1 92 ? 7.456 -7.635 -5.881 1.00 96.75 92 LEU A C 1
ATOM 717 O O . LEU A 1 92 ? 6.953 -7.220 -4.839 1.00 96.75 92 LEU A O 1
ATOM 721 N N . GLU A 1 93 ? 8.594 -8.325 -5.879 1.00 96.81 93 GLU A N 1
ATOM 722 C CA . GLU A 1 93 ? 9.298 -8.616 -4.633 1.00 96.81 93 GLU A CA 1
ATOM 723 C C . GLU A 1 93 ? 9.766 -7.348 -3.919 1.00 96.81 93 GLU A C 1
ATOM 725 O O . GLU A 1 93 ? 9.654 -7.273 -2.699 1.00 96.81 93 GLU A O 1
ATOM 730 N N . VAL A 1 94 ? 10.205 -6.334 -4.669 1.00 96.25 94 VAL A N 1
ATOM 731 C CA . VAL A 1 94 ? 10.673 -5.056 -4.111 1.00 96.25 94 VAL A CA 1
ATOM 732 C C . VAL A 1 94 ? 9.594 -4.337 -3.294 1.00 96.25 94 VAL A C 1
ATOM 734 O O . VAL A 1 94 ? 9.905 -3.765 -2.254 1.00 96.25 94 VAL A O 1
ATOM 737 N N . ASN A 1 95 ? 8.321 -4.450 -3.689 1.00 97.25 95 ASN A N 1
ATOM 738 C CA . ASN A 1 95 ? 7.186 -3.926 -2.925 1.00 97.25 95 ASN A CA 1
ATOM 739 C C . ASN A 1 95 ? 6.958 -4.725 -1.642 1.00 97.25 95 ASN A C 1
ATOM 741 O O . ASN A 1 95 ? 6.831 -4.155 -0.562 1.00 97.25 95 ASN A O 1
ATOM 745 N N . ARG A 1 96 ? 6.975 -6.062 -1.738 1.00 96.50 96 ARG A N 1
ATOM 746 C CA . ARG A 1 96 ? 6.829 -6.935 -0.563 1.00 96.50 96 ARG A CA 1
ATOM 747 C C . ARG A 1 96 ? 7.962 -6.732 0.447 1.00 96.50 96 ARG A C 1
ATOM 749 O O . ARG A 1 96 ? 7.726 -6.846 1.644 1.00 96.50 96 ARG A O 1
ATOM 756 N N . GLN A 1 97 ? 9.181 -6.455 -0.014 1.00 95.06 97 GLN A N 1
ATOM 757 C CA . GLN A 1 97 ? 10.312 -6.125 0.856 1.00 95.06 97 GLN A CA 1
ATOM 758 C C . GLN A 1 97 ? 10.116 -4.775 1.555 1.00 95.06 97 GLN A C 1
ATOM 760 O O . GLN A 1 97 ? 10.410 -4.684 2.740 1.00 95.06 97 GLN A O 1
ATOM 765 N N . GLU A 1 98 ? 9.577 -3.764 0.869 1.00 95.06 98 GLU A N 1
ATOM 766 C CA . GLU A 1 98 ? 9.254 -2.470 1.486 1.00 95.06 98 GLU A CA 1
ATOM 767 C C . GLU A 1 98 ? 8.217 -2.612 2.609 1.00 95.06 98 GLU A C 1
ATOM 769 O O . GLU A 1 98 ? 8.413 -2.092 3.703 1.00 95.06 98 GLU A O 1
ATOM 774 N N . LEU A 1 99 ? 7.164 -3.405 2.378 1.00 94.44 99 LEU A N 1
ATOM 775 C CA . LEU A 1 99 ? 6.165 -3.717 3.405 1.00 94.44 99 LEU A CA 1
ATOM 776 C C . LEU A 1 99 ? 6.777 -4.449 4.610 1.00 94.44 99 LEU A C 1
ATOM 778 O O . LEU A 1 99 ? 6.419 -4.163 5.749 1.00 94.44 99 LEU A O 1
ATOM 782 N N . ARG A 1 100 ? 7.705 -5.389 4.378 1.00 93.44 100 ARG A N 1
ATOM 783 C CA . ARG A 1 100 ? 8.404 -6.100 5.464 1.00 93.44 100 ARG A CA 1
ATOM 784 C C . ARG A 1 100 ? 9.301 -5.173 6.274 1.00 93.44 100 ARG A C 1
ATOM 786 O O . ARG A 1 100 ? 9.211 -5.210 7.493 1.00 93.44 100 ARG A O 1
ATOM 793 N N . ARG A 1 101 ? 10.088 -4.319 5.607 1.00 91.12 101 ARG A N 1
ATOM 794 C CA . ARG A 1 101 ? 10.923 -3.307 6.273 1.00 91.12 101 ARG A CA 1
ATOM 795 C C . ARG A 1 101 ? 10.091 -2.453 7.223 1.00 91.12 101 ARG A C 1
ATOM 797 O O . ARG A 1 101 ? 10.484 -2.278 8.372 1.00 91.12 101 ARG A O 1
ATOM 804 N N . TRP A 1 102 ? 8.920 -1.999 6.766 1.00 90.38 102 TRP A N 1
ATOM 805 C CA . TRP A 1 102 ? 8.000 -1.231 7.605 1.00 90.38 102 TRP A CA 1
ATOM 806 C C . TRP A 1 102 ? 7.470 -2.045 8.788 1.00 90.38 102 TRP A C 1
ATOM 808 O O . TRP A 1 102 ? 7.536 -1.584 9.921 1.00 90.38 102 TRP A O 1
ATOM 818 N N . LEU A 1 103 ? 7.018 -3.281 8.556 1.00 87.44 103 LEU A N 1
ATOM 819 C CA . LEU A 1 103 ? 6.494 -4.150 9.619 1.00 87.44 103 LEU A CA 1
ATOM 820 C C . LEU A 1 103 ? 7.532 -4.521 10.687 1.00 87.44 103 LEU A C 1
ATOM 822 O O . LEU A 1 103 ? 7.160 -4.823 11.817 1.00 87.44 103 LEU A O 1
ATOM 826 N N . GLN A 1 104 ? 8.811 -4.567 10.320 1.00 87.25 104 GLN A N 1
ATOM 827 C CA . GLN A 1 104 ? 9.899 -4.978 11.206 1.00 87.25 104 GLN A CA 1
ATOM 828 C C . GLN A 1 104 ? 10.586 -3.796 11.907 1.00 87.25 104 GLN A C 1
ATOM 830 O O . GLN A 1 104 ? 11.513 -4.034 12.677 1.00 87.25 104 GLN A O 1
ATOM 835 N N . ASP A 1 105 ? 10.141 -2.557 11.654 1.00 77.31 105 ASP A N 1
ATOM 836 C CA . ASP A 1 105 ? 10.756 -1.322 12.165 1.00 77.31 105 ASP A CA 1
ATOM 837 C C . ASP A 1 105 ? 12.282 -1.281 11.927 1.00 77.31 105 ASP A C 1
ATOM 839 O O . ASP A 1 105 ? 13.076 -0.866 12.768 1.00 77.31 105 ASP A O 1
ATOM 843 N N . GLU A 1 106 ? 12.730 -1.777 10.766 1.00 69.88 106 GLU A N 1
ATOM 844 C CA . GLU A 1 106 ? 14.159 -2.039 10.516 1.00 69.88 106 GLU A CA 1
ATOM 845 C C . GLU A 1 106 ? 15.009 -0.770 10.318 1.00 69.88 106 GLU A C 1
ATOM 847 O O . GLU A 1 106 ? 16.228 -0.865 10.172 1.00 69.88 106 GLU A O 1
ATOM 852 N N . GLY A 1 107 ? 14.407 0.423 10.339 1.00 62.12 107 GLY A N 1
ATOM 853 C CA . GLY A 1 107 ? 15.047 1.654 9.885 1.00 62.12 107 GLY A CA 1
ATOM 854 C C . GLY A 1 107 ? 15.351 1.599 8.377 1.00 62.12 107 GLY A C 1
ATOM 855 O O . GLY A 1 107 ? 15.889 0.633 7.848 1.00 62.12 107 GLY A O 1
ATOM 856 N N . GLY A 1 108 ? 15.000 2.648 7.631 1.00 67.50 108 GLY A N 1
ATOM 857 C CA . GLY A 1 108 ? 15.203 2.675 6.171 1.00 67.50 108 GLY A CA 1
ATOM 858 C C . GLY A 1 108 ? 13.975 2.309 5.333 1.00 67.50 108 GLY A C 1
ATOM 859 O O . GLY A 1 108 ? 14.108 1.997 4.151 1.00 67.50 108 GLY A O 1
ATOM 860 N N . CYS A 1 109 ? 12.781 2.390 5.916 1.00 75.75 109 CYS A N 1
ATOM 861 C CA . CYS A 1 109 ? 11.534 2.490 5.161 1.00 75.75 109 CYS A CA 1
ATOM 862 C C . CYS A 1 109 ? 11.498 3.830 4.418 1.00 75.75 109 CYS A C 1
ATOM 864 O O . CYS A 1 109 ? 11.879 4.865 4.966 1.00 75.75 109 CYS A O 1
ATOM 866 N N . SER A 1 110 ? 11.023 3.823 3.178 1.00 75.88 110 SER A N 1
ATOM 867 C CA . SER A 1 110 ? 10.953 5.019 2.331 1.00 75.88 110 SER A CA 1
ATOM 868 C C . SER A 1 110 ? 9.837 5.971 2.766 1.00 75.88 110 SER A C 1
ATOM 870 O O . SER A 1 110 ? 9.876 7.156 2.438 1.00 75.88 110 SER A O 1
ATOM 872 N N . LEU A 1 111 ? 8.830 5.452 3.474 1.00 80.56 111 LEU A N 1
ATOM 873 C CA . LEU A 1 111 ? 7.718 6.215 4.027 1.00 80.56 111 LEU A CA 1
ATOM 874 C C . LEU A 1 111 ? 7.306 5.633 5.381 1.00 80.56 111 LEU A C 1
ATOM 876 O O . LEU A 1 111 ? 7.239 4.412 5.540 1.00 80.56 111 LEU A O 1
ATOM 880 N N . ASP A 1 112 ? 7.009 6.522 6.324 1.00 82.75 112 ASP A N 1
ATOM 881 C CA . ASP A 1 112 ? 6.381 6.168 7.590 1.00 82.75 112 ASP A CA 1
ATOM 882 C C . ASP A 1 112 ? 4.853 6.259 7.460 1.00 82.75 112 ASP A C 1
ATOM 884 O O . ASP A 1 112 ? 4.320 7.242 6.941 1.00 82.75 112 ASP A O 1
ATOM 888 N N . TRP A 1 113 ? 4.172 5.197 7.886 1.00 79.31 113 TRP A N 1
ATOM 889 C CA . TRP A 1 113 ? 2.714 5.063 7.878 1.00 79.31 113 TRP A CA 1
ATOM 890 C C . TRP A 1 113 ? 2.103 5.153 9.287 1.00 79.31 113 TRP A C 1
ATOM 892 O O . TRP A 1 113 ? 0.884 5.006 9.402 1.00 79.31 113 TRP A O 1
ATOM 902 N N . THR A 1 114 ? 2.927 5.346 10.327 1.00 68.81 114 THR A N 1
ATOM 903 C CA . THR A 1 114 ? 2.484 5.642 11.701 1.00 68.81 114 THR A CA 1
ATOM 904 C C . THR A 1 114 ? 2.267 7.137 11.916 1.00 68.81 114 THR A C 1
ATOM 906 O O . THR A 1 114 ? 1.340 7.473 12.688 1.00 68.81 114 THR A O 1
#

Organism: Amphiprion percula (NCBI:txid161767)

Foldseek 3Di:
DVVVVVVVVVVVVVVVCPPDDLLVVCCVQCDPPQNDPVDPPRCNVVLLVVLLCCQPPPDADAEAEAEACFLDDSNCVNVVVGYVYYHYDHPDPNSVVLNVCQVVVVPDRSDHPD

Sequence (114 aa):
MEDKARENGVAAMAACYQKFDPAAYLQYNYTPPRADFARKDSIVPWKLACLHRAFTEDVSGDLLVDIGSGPTLYQVLSGCEVFNKVILTDFLEVNRQELRRWLQDEGGCSLDWT

pLDDT: mean 90.29, std 7.97, range [62.12, 98.31]

Radius of gyration: 16.48 Å; chains: 1; bounding box: 36×39×44 Å